Protein AF-A0A1V5RHH6-F1 (afdb_monomer_lite)

Secondary structure (DSSP, 8-state):
----PPP------SSS--EEEEEEE--SSS-EEEEE--SS---EEEEE-TT--EEEEE-SSSEEEEE-TT-EEEEEEE-

Radius of gyration: 12.93 Å; chains: 1; bounding box: 24×30×37 Å

Sequence (79 aa):
MLVELKPATLAARDETPSRVILRLQEIAGHATTVEVQAALPVRRAWLTTPTEQPIAELPTGPLRVPVAARALVTLLLEM

pLDDT: mean 83.89, std 17.43, range [40.59, 96.81]

Foldseek 3Di:
DDDDDDDDDFDDDDDFFRKDKDKDFADVQAKDKDFDDDPDQFPWKAWADPVRHGDGTADSPRGIDTAGGRGITMMITGD

Structure (mmCIF, N/CA/C/O backbone):
data_AF-A0A1V5RHH6-F1
#
_entry.id   AF-A0A1V5RHH6-F1
#
loop_
_atom_site.group_PDB
_atom_site.id
_atom_site.type_symbol
_atom_site.label_atom_id
_atom_site.label_alt_id
_atom_site.label_comp_id
_atom_site.label_asym_id
_atom_site.label_entity_id
_atom_site.label_seq_id
_atom_site.pdbx_PDB_ins_code
_atom_site.Cartn_x
_atom_site.Cartn_y
_atom_site.Cartn_z
_atom_site.occupancy
_atom_site.B_iso_or_equiv
_atom_site.auth_seq_id
_atom_site.auth_comp_id
_atom_site.auth_asym_id
_atom_site.auth_atom_id
_atom_site.pdbx_PDB_model_num
ATOM 1 N N . MET A 1 1 ? -7.579 -17.525 -10.674 1.00 41.88 1 MET A N 1
ATOM 2 C CA . MET A 1 1 ? -6.768 -16.404 -10.158 1.00 41.88 1 MET A CA 1
ATOM 3 C C . MET A 1 1 ? -6.553 -16.669 -8.676 1.00 41.88 1 MET A C 1
ATOM 5 O O . MET A 1 1 ? -7.537 -16.703 -7.952 1.00 41.88 1 MET A O 1
ATOM 9 N N . LEU A 1 2 ? -5.331 -17.012 -8.256 1.00 40.59 2 LEU A N 1
ATOM 10 C CA . LEU A 1 2 ? -5.024 -17.271 -6.844 1.00 40.59 2 LEU A CA 1
ATOM 11 C C . LEU A 1 2 ? -4.766 -15.921 -6.166 1.00 40.59 2 LEU A C 1
ATOM 13 O O . LEU A 1 2 ? -3.898 -15.178 -6.617 1.00 40.59 2 LEU A O 1
ATOM 17 N N . VAL A 1 3 ? -5.533 -15.591 -5.131 1.00 46.97 3 VAL A N 1
ATOM 18 C CA . VAL A 1 3 ? -5.281 -14.414 -4.292 1.00 46.97 3 VAL A C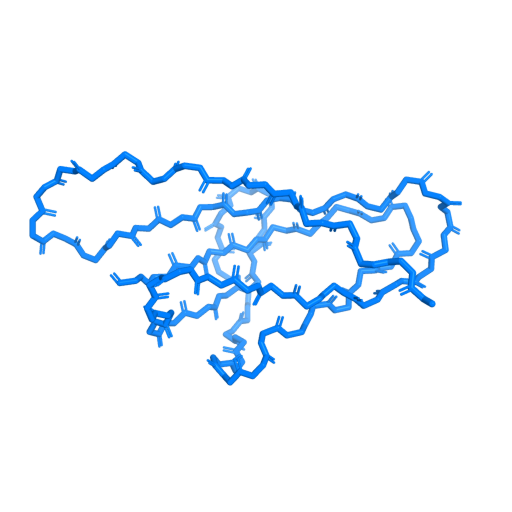A 1
ATOM 19 C C . VAL A 1 3 ? -4.463 -14.895 -3.099 1.00 46.97 3 VAL A C 1
ATOM 21 O O . VAL A 1 3 ? -4.968 -15.644 -2.267 1.00 46.97 3 VAL A O 1
ATOM 24 N N . GLU A 1 4 ? -3.188 -14.522 -3.043 1.00 62.12 4 GLU A N 1
ATOM 25 C CA . GLU A 1 4 ? -2.339 -14.783 -1.879 1.00 62.12 4 GLU A CA 1
ATOM 26 C C . GLU A 1 4 ? -2.554 -13.658 -0.858 1.00 62.12 4 GLU A C 1
ATOM 28 O O . GLU A 1 4 ? -2.231 -12.500 -1.120 1.00 62.12 4 GLU A O 1
ATOM 33 N N . LEU A 1 5 ? -3.134 -13.990 0.297 1.00 54.44 5 LEU A N 1
ATOM 34 C CA . LEU A 1 5 ? -3.343 -13.048 1.397 1.00 54.44 5 LEU A CA 1
ATOM 35 C C . LEU A 1 5 ? -2.198 -13.185 2.404 1.00 54.44 5 LEU A C 1
ATOM 37 O O . LEU A 1 5 ? -1.978 -14.266 2.950 1.00 54.44 5 LEU A O 1
ATOM 41 N N . LYS A 1 6 ? -1.485 -12.087 2.678 1.00 66.44 6 LYS A N 1
ATOM 42 C CA . LYS A 1 6 ? -0.441 -12.040 3.712 1.00 66.44 6 LYS A CA 1
ATOM 43 C C . LYS A 1 6 ? -0.972 -11.332 4.964 1.00 66.44 6 LYS A C 1
ATOM 45 O O . LYS A 1 6 ? -1.352 -10.166 4.859 1.00 66.44 6 LYS A O 1
ATOM 50 N N . PRO A 1 7 ? -1.019 -11.999 6.132 1.00 50.38 7 PRO A N 1
ATOM 51 C CA . PRO A 1 7 ? -1.517 -11.384 7.357 1.00 50.38 7 PRO A CA 1
ATOM 52 C C . PRO A 1 7 ? -0.505 -10.387 7.945 1.00 50.38 7 PRO A C 1
ATOM 54 O O . PRO A 1 7 ? 0.702 -10.624 7.911 1.00 50.38 7 PRO A O 1
ATOM 57 N N . ALA A 1 8 ? -1.010 -9.304 8.540 1.00 53.97 8 ALA A N 1
ATOM 58 C CA . ALA A 1 8 ? -0.251 -8.390 9.394 1.00 53.97 8 ALA A CA 1
ATOM 59 C C . ALA A 1 8 ? -0.990 -8.223 10.732 1.00 53.97 8 ALA A C 1
ATOM 61 O O . ALA A 1 8 ? -2.194 -7.964 10.748 1.00 53.97 8 ALA A O 1
ATOM 62 N N . THR A 1 9 ? -0.287 -8.396 11.854 1.00 50.00 9 THR A N 1
ATOM 63 C CA . THR A 1 9 ? -0.881 -8.353 13.201 1.00 50.00 9 THR A CA 1
ATOM 64 C C . THR A 1 9 ? -0.755 -6.951 13.800 1.00 50.00 9 THR A C 1
ATOM 66 O O . THR A 1 9 ? 0.346 -6.412 13.887 1.00 50.00 9 THR A O 1
ATOM 69 N N . LEU A 1 10 ? -1.872 -6.371 14.245 1.00 54.47 10 LEU A N 1
ATOM 70 C CA . LEU A 1 10 ? -1.910 -5.113 14.998 1.00 54.47 10 LEU A CA 1
ATOM 71 C C . LEU A 1 10 ? -1.626 -5.376 16.486 1.00 54.47 10 LEU A C 1
ATOM 73 O O . LEU A 1 10 ? -2.360 -6.123 17.131 1.00 54.47 10 LEU A O 1
ATOM 77 N N . ALA A 1 11 ? -0.599 -4.739 17.048 1.00 50.44 11 ALA A N 1
ATOM 78 C CA . ALA A 1 11 ? -0.416 -4.654 18.496 1.00 50.44 11 ALA A CA 1
ATOM 79 C C . ALA A 1 11 ? -1.142 -3.399 19.007 1.00 50.44 11 ALA A C 1
ATOM 81 O O . ALA A 1 11 ? -0.637 -2.291 18.857 1.00 50.44 11 ALA A O 1
ATOM 82 N N . ALA A 1 12 ? -2.343 -3.555 19.565 1.00 47.09 12 ALA A N 1
ATOM 83 C CA . ALA A 1 12 ? -3.104 -2.435 20.116 1.00 47.09 12 ALA A CA 1
ATOM 84 C C . ALA A 1 12 ? -2.728 -2.172 21.587 1.00 47.09 12 ALA A C 1
ATOM 86 O O . ALA A 1 12 ? -2.853 -3.061 22.432 1.00 47.09 12 ALA A O 1
ATOM 87 N N . ARG A 1 13 ? -2.325 -0.936 21.901 1.00 45.19 13 ARG A N 1
ATOM 88 C CA . ARG A 1 13 ? -2.497 -0.316 23.223 1.00 45.19 13 ARG A CA 1
ATOM 89 C C . ARG A 1 13 ? -2.925 1.144 23.040 1.00 45.19 13 ARG A C 1
ATOM 91 O O . ARG A 1 13 ? -2.260 1.880 22.320 1.00 45.19 13 ARG A O 1
ATOM 98 N N . ASP A 1 14 ? -3.996 1.490 23.747 1.00 46.28 14 ASP A N 1
ATOM 99 C CA . ASP A 1 14 ? -4.554 2.818 24.031 1.00 46.28 14 ASP A CA 1
ATOM 100 C C . ASP A 1 14 ? -5.140 3.666 22.890 1.00 46.28 14 ASP A C 1
ATOM 102 O O . ASP A 1 14 ? -4.818 3.518 21.716 1.00 46.28 14 ASP A O 1
ATOM 106 N N . GLU A 1 15 ? -6.058 4.546 23.312 1.00 52.72 15 GLU A N 1
ATOM 107 C CA . GLU A 1 15 ? -7.072 5.369 22.619 1.00 52.72 15 GLU A CA 1
ATOM 108 C C . GLU A 1 15 ? -6.570 6.314 21.503 1.00 52.72 15 GLU A C 1
ATOM 110 O O . GLU A 1 15 ? -7.276 7.219 21.061 1.00 52.72 15 GLU A O 1
ATOM 115 N N .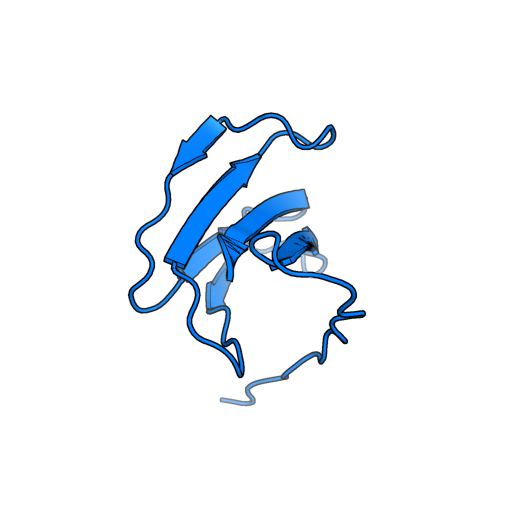 THR A 1 16 ? -5.357 6.110 21.007 1.00 54.72 16 THR A N 1
ATOM 116 C CA . THR A 1 16 ? -4.857 6.715 19.773 1.00 54.72 16 THR A CA 1
ATOM 117 C C . THR A 1 16 ? -5.318 5.920 18.548 1.00 54.72 16 THR A C 1
ATOM 119 O O . THR A 1 16 ? -5.355 4.688 18.612 1.00 54.72 16 THR A O 1
ATOM 122 N N . PRO A 1 17 ? -5.639 6.580 17.412 1.00 62.94 17 PRO A N 1
ATOM 123 C CA . PRO A 1 17 ? -5.884 5.867 16.161 1.00 62.94 17 PRO A CA 1
ATOM 124 C C . PRO A 1 17 ? -4.711 4.925 15.901 1.00 62.94 17 PRO A C 1
ATOM 126 O O . PRO A 1 17 ? -3.545 5.334 15.959 1.00 62.94 17 PRO A O 1
ATOM 129 N N . SER A 1 18 ? -5.020 3.650 15.683 1.00 81.25 18 SER A N 1
ATOM 130 C CA . SER A 1 18 ? -3.982 2.638 15.528 1.00 81.25 18 SER A CA 1
ATOM 131 C C . SER A 1 18 ? -3.305 2.875 14.186 1.00 81.25 18 SER A C 1
ATOM 133 O O . SER A 1 18 ? -3.923 2.730 13.131 1.00 81.25 18 SER A O 1
ATOM 135 N N . ARG A 1 19 ? -2.038 3.293 14.232 1.00 87.56 19 ARG A N 1
ATOM 136 C CA . ARG A 1 19 ? -1.224 3.544 13.043 1.00 87.56 19 ARG A CA 1
ATOM 137 C C . ARG A 1 19 ? -0.517 2.267 12.620 1.00 87.56 19 ARG A C 1
ATOM 139 O O . ARG A 1 19 ? 0.217 1.675 13.408 1.00 87.56 19 ARG A O 1
ATOM 146 N N . VAL A 1 20 ? -0.708 1.867 11.369 1.00 90.75 20 VAL A N 1
ATOM 147 C CA . VAL A 1 20 ? -0.015 0.728 10.756 1.00 90.75 20 VAL A CA 1
ATOM 148 C C . VAL A 1 20 ? 0.842 1.231 9.611 1.00 90.75 20 VAL A C 1
ATOM 150 O O . VAL A 1 20 ? 0.345 1.905 8.712 1.00 90.75 20 VAL A O 1
ATOM 153 N N . ILE A 1 21 ? 2.119 0.858 9.619 1.00 93.38 21 ILE A N 1
ATOM 154 C CA . ILE A 1 21 ? 3.008 1.055 8.477 1.00 93.38 21 ILE A CA 1
ATOM 155 C C . ILE A 1 21 ? 3.042 -0.237 7.665 1.00 93.38 21 ILE A C 1
ATOM 157 O O . ILE A 1 21 ? 3.445 -1.285 8.170 1.00 93.38 21 ILE A O 1
ATOM 161 N N . LEU A 1 22 ? 2.637 -0.166 6.398 1.00 93.50 22 LEU A N 1
ATOM 162 C CA . LEU A 1 22 ? 2.757 -1.269 5.448 1.00 93.50 22 LEU A CA 1
ATOM 163 C C . LEU A 1 22 ? 3.848 -0.951 4.433 1.00 93.50 22 LEU A C 1
ATOM 165 O O . LEU A 1 22 ? 3.859 0.121 3.836 1.00 93.50 22 LEU A O 1
ATOM 169 N N . ARG A 1 23 ? 4.756 -1.900 4.209 1.00 95.25 23 ARG A N 1
ATOM 170 C CA . ARG A 1 23 ? 5.797 -1.802 3.182 1.00 95.25 23 ARG A CA 1
ATOM 171 C C . ARG A 1 23 ? 5.572 -2.901 2.156 1.00 95.25 23 ARG A C 1
ATOM 173 O O . ARG A 1 23 ? 5.634 -4.083 2.484 1.00 95.25 23 ARG A O 1
ATOM 180 N N . LEU A 1 24 ? 5.278 -2.499 0.927 1.00 93.81 24 LEU A N 1
ATOM 181 C CA . LEU A 1 24 ? 5.008 -3.383 -0.199 1.00 93.81 24 LEU A CA 1
ATOM 182 C C . LEU A 1 24 ? 6.222 -3.389 -1.119 1.00 93.81 24 LEU A C 1
ATOM 184 O O . LEU A 1 24 ? 6.617 -2.339 -1.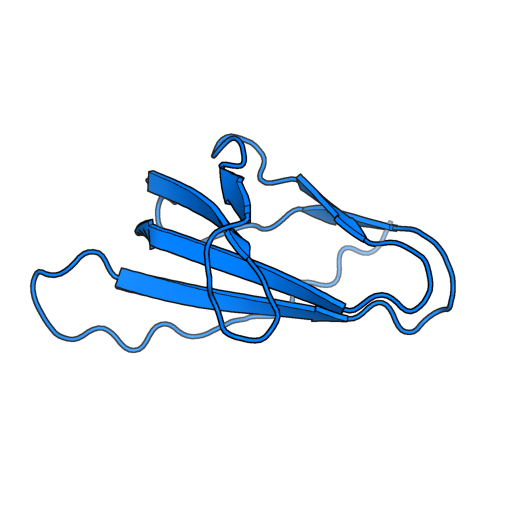621 1.00 93.81 24 LEU A O 1
ATOM 188 N N . GLN A 1 25 ? 6.799 -4.565 -1.347 1.00 95.06 25 GLN A N 1
ATOM 189 C CA . GLN A 1 25 ? 7.915 -4.743 -2.267 1.00 95.06 25 GLN A CA 1
ATOM 190 C C . GLN A 1 25 ? 7.496 -5.648 -3.423 1.00 95.06 25 GLN A C 1
ATOM 192 O O . GLN A 1 25 ? 7.085 -6.790 -3.213 1.00 95.06 25 GLN A O 1
ATOM 197 N N . GLU A 1 26 ? 7.627 -5.140 -4.643 1.00 96.06 26 GLU A N 1
ATOM 198 C CA . GLU A 1 26 ? 7.474 -5.929 -5.861 1.00 96.06 26 GLU A CA 1
ATOM 199 C C . GLU A 1 26 ? 8.789 -6.676 -6.138 1.00 96.06 26 GLU A C 1
ATOM 201 O O . GLU A 1 26 ? 9.861 -6.068 -6.150 1.00 96.06 26 GLU A O 1
ATOM 206 N N . ILE A 1 27 ? 8.722 -8.000 -6.312 1.00 95.44 27 ILE A N 1
ATOM 207 C CA . ILE A 1 27 ? 9.907 -8.870 -6.453 1.00 95.44 27 ILE A CA 1
ATOM 208 C C . ILE A 1 27 ? 9.948 -9.661 -7.766 1.00 95.44 27 ILE A C 1
ATOM 210 O O . ILE A 1 27 ? 11.004 -10.171 -8.131 1.00 95.44 27 ILE A O 1
ATOM 214 N N . ALA A 1 28 ? 8.826 -9.774 -8.477 1.00 94.50 28 ALA A N 1
ATOM 215 C CA . ALA A 1 28 ? 8.726 -10.492 -9.743 1.00 94.50 28 ALA A CA 1
ATOM 216 C C . ALA A 1 28 ? 9.251 -9.664 -10.931 1.00 94.50 28 ALA A C 1
ATOM 218 O O . ALA A 1 28 ? 9.524 -10.219 -11.991 1.00 94.50 28 ALA A O 1
ATOM 219 N N . GLY A 1 29 ? 9.450 -8.355 -10.763 1.00 95.06 29 GLY A N 1
ATOM 220 C CA . GLY A 1 29 ? 9.991 -7.471 -11.791 1.00 95.06 29 GLY A CA 1
ATOM 221 C C . GLY A 1 29 ? 8.944 -6.936 -12.764 1.00 95.06 29 GLY A C 1
ATOM 222 O O . GLY A 1 29 ? 9.307 -6.486 -13.852 1.00 95.06 29 GLY A O 1
ATOM 223 N N . HIS A 1 30 ? 7.666 -6.958 -12.389 1.00 95.62 30 HIS A N 1
ATOM 224 C CA . HIS A 1 30 ? 6.565 -6.468 -13.214 1.00 95.62 30 HIS A CA 1
ATOM 225 C C . HIS A 1 30 ? 5.676 -5.519 -12.414 1.00 95.62 30 HIS A C 1
ATOM 227 O O . HIS A 1 30 ? 5.407 -5.752 -11.239 1.00 95.62 30 HIS A O 1
ATOM 233 N N . ALA A 1 31 ? 5.207 -4.444 -13.053 1.00 94.94 31 ALA A N 1
ATOM 234 C CA . ALA A 1 31 ? 4.279 -3.525 -12.408 1.00 94.94 31 ALA A CA 1
ATOM 235 C C . ALA A 1 31 ? 2.991 -4.264 -12.016 1.00 94.94 31 ALA A C 1
ATOM 237 O O . ALA A 1 31 ? 2.440 -5.031 -12.806 1.00 94.94 31 ALA A O 1
ATOM 238 N N . THR A 1 32 ? 2.515 -4.022 -10.799 1.00 95.44 32 THR A N 1
ATOM 239 C CA . THR A 1 32 ? 1.349 -4.696 -10.227 1.00 95.44 32 THR A CA 1
ATOM 240 C C . THR A 1 32 ? 0.460 -3.707 -9.482 1.00 95.44 32 THR A C 1
ATOM 242 O O . THR A 1 32 ? 0.874 -2.600 -9.143 1.00 95.44 32 THR A O 1
ATOM 245 N N . THR A 1 33 ? -0.789 -4.088 -9.237 1.00 94.88 33 THR A N 1
ATOM 246 C CA . THR A 1 33 ? -1.696 -3.349 -8.354 1.00 94.88 33 THR A CA 1
ATOM 247 C C . THR A 1 33 ? -2.042 -4.243 -7.179 1.00 94.88 33 THR A C 1
ATOM 249 O O . THR A 1 33 ? -2.565 -5.339 -7.365 1.00 94.88 33 THR A O 1
ATOM 252 N N . VAL A 1 34 ? -1.747 -3.768 -5.972 1.00 93.38 34 VAL A N 1
ATOM 253 C CA . VAL A 1 34 ? -2.047 -4.475 -4.726 1.00 93.38 34 VAL A CA 1
ATOM 254 C C . VAL A 1 34 ? -3.332 -3.904 -4.147 1.00 93.38 34 VAL A C 1
ATOM 256 O O . VAL A 1 34 ? -3.435 -2.696 -3.949 1.00 93.38 34 VAL A O 1
ATOM 259 N N . GLU A 1 35 ? -4.309 -4.761 -3.873 1.00 94.38 35 GLU A N 1
ATOM 260 C CA . GLU A 1 35 ? -5.486 -4.388 -3.089 1.00 94.38 35 GLU A CA 1
ATOM 261 C C . GLU A 1 35 ? -5.239 -4.760 -1.625 1.00 94.38 35 GLU A C 1
ATOM 263 O O . GLU A 1 35 ? -4.963 -5.917 -1.307 1.00 94.38 35 GLU A O 1
ATOM 268 N N . VAL A 1 36 ? -5.296 -3.769 -0.737 1.00 91.00 36 VAL A N 1
ATOM 269 C CA . VAL A 1 36 ? -5.093 -3.955 0.700 1.00 91.00 36 VAL A CA 1
ATOM 270 C C . VAL A 1 36 ? -6.448 -4.151 1.364 1.00 91.00 36 VAL A C 1
ATOM 272 O O . VAL A 1 36 ? -7.303 -3.268 1.323 1.00 91.00 36 VAL A O 1
ATOM 275 N N . GLN A 1 37 ? -6.627 -5.303 2.006 1.00 90.12 37 GLN A N 1
ATOM 276 C CA . GLN A 1 37 ? -7.812 -5.613 2.800 1.00 90.12 37 GLN A CA 1
ATOM 277 C C . GLN A 1 37 ? -7.444 -5.619 4.281 1.00 90.12 37 GLN A C 1
ATOM 279 O O . GLN A 1 37 ? -6.499 -6.291 4.693 1.00 90.12 37 GLN A O 1
ATOM 284 N N . ALA A 1 38 ? -8.193 -4.861 5.077 1.00 83.94 38 ALA A N 1
ATOM 285 C CA . ALA A 1 38 ? -8.001 -4.754 6.514 1.00 83.94 38 ALA A CA 1
ATOM 286 C C . ALA A 1 38 ? -9.225 -5.309 7.251 1.00 83.94 38 ALA A C 1
ATOM 288 O O . ALA A 1 38 ? -10.361 -5.106 6.827 1.00 83.94 38 ALA A O 1
ATOM 289 N N . ALA A 1 39 ? -8.991 -6.006 8.365 1.00 84.81 39 ALA A N 1
ATOM 290 C CA . ALA A 1 39 ? -10.067 -6.547 9.197 1.00 84.81 39 ALA A CA 1
ATOM 291 C C . ALA A 1 39 ? -10.802 -5.462 10.007 1.00 84.81 39 ALA A C 1
ATOM 293 O O . ALA A 1 39 ? -11.934 -5.678 10.431 1.00 84.81 39 ALA A O 1
ATOM 294 N N . LEU A 1 40 ? -10.161 -4.308 10.225 1.00 85.12 40 LEU A N 1
ATOM 295 C CA . LEU A 1 40 ? -10.772 -3.133 10.847 1.00 85.12 40 LEU A CA 1
ATOM 296 C C . LEU A 1 40 ? -10.892 -2.005 9.807 1.00 85.12 40 LEU A C 1
ATOM 298 O O . LEU A 1 40 ? -10.106 -1.980 8.855 1.00 85.12 40 LEU A O 1
ATOM 302 N N . PRO A 1 41 ? -11.846 -1.072 9.975 1.00 87.19 41 PRO A N 1
ATOM 303 C CA . PRO A 1 41 ? -12.012 0.050 9.058 1.00 87.19 41 PRO A CA 1
ATOM 304 C C . PRO A 1 41 ? -10.767 0.942 8.996 1.00 87.19 41 PRO A C 1
ATOM 306 O O . PRO A 1 41 ? -10.323 1.460 10.017 1.00 87.19 41 PRO A O 1
ATOM 309 N N . VAL A 1 42 ? -10.250 1.180 7.789 1.00 91.19 42 VAL A N 1
ATOM 310 C CA . VAL A 1 42 ? -9.203 2.181 7.541 1.00 91.19 42 VAL A CA 1
ATOM 311 C C . VAL A 1 42 ? -9.871 3.548 7.415 1.00 91.19 42 VAL A C 1
ATOM 313 O O . VAL A 1 42 ? -10.639 3.785 6.484 1.00 91.19 42 VAL A O 1
ATOM 316 N N . ARG A 1 43 ? -9.583 4.468 8.337 1.00 92.50 43 ARG A N 1
ATOM 317 C CA . ARG A 1 43 ? -10.121 5.837 8.315 1.00 92.50 43 ARG A CA 1
ATOM 318 C C . ARG A 1 43 ? -9.374 6.722 7.332 1.00 92.50 43 ARG A C 1
ATOM 320 O O . ARG A 1 43 ? -10.004 7.505 6.626 1.00 92.50 43 ARG A O 1
ATOM 327 N N . ARG A 1 44 ? -8.043 6.603 7.300 1.00 94.06 44 ARG A N 1
ATOM 328 C CA . ARG A 1 44 ? -7.156 7.368 6.412 1.00 94.06 44 ARG A CA 1
ATOM 329 C C . ARG A 1 44 ? -5.990 6.504 5.957 1.00 94.06 44 ARG A C 1
ATOM 331 O O . ARG A 1 44 ? -5.509 5.655 6.707 1.00 94.06 44 ARG A O 1
ATOM 338 N N . ALA A 1 45 ? -5.547 6.716 4.727 1.00 95.25 45 ALA A N 1
ATOM 339 C CA . ALA A 1 45 ? -4.422 6.006 4.143 1.00 95.25 45 ALA A CA 1
ATOM 340 C C . ALA A 1 45 ? -3.526 6.999 3.413 1.00 95.25 45 ALA A C 1
ATOM 342 O O . ALA A 1 45 ? -4.026 7.861 2.699 1.00 95.25 45 ALA A O 1
ATOM 343 N N . TRP A 1 46 ? -2.212 6.865 3.540 1.00 96.62 46 TRP A N 1
ATOM 344 C CA . TRP A 1 46 ? -1.261 7.698 2.811 1.00 96.62 46 TRP A CA 1
ATOM 345 C C . TRP A 1 46 ? -0.177 6.867 2.174 1.00 96.62 46 TRP A C 1
ATOM 347 O O . TRP A 1 46 ? 0.332 5.933 2.785 1.00 96.62 46 TRP A O 1
ATOM 357 N N . LEU A 1 47 ? 0.238 7.289 0.986 1.00 95.94 47 LEU A N 1
ATOM 358 C CA . LEU A 1 47 ? 1.565 7.003 0.479 1.00 95.94 47 LEU A CA 1
ATOM 359 C C . LEU A 1 47 ? 2.578 7.817 1.283 1.00 95.94 47 LEU A C 1
ATOM 361 O O . LEU A 1 47 ? 2.387 9.020 1.484 1.00 95.94 47 LEU A O 1
ATOM 365 N N . THR A 1 48 ? 3.667 7.186 1.704 1.00 96.56 48 THR A N 1
ATOM 366 C CA . THR A 1 48 ? 4.728 7.853 2.457 1.00 96.56 48 THR A CA 1
ATOM 367 C C . THR A 1 48 ? 6.093 7.640 1.821 1.00 96.56 48 THR A C 1
ATOM 369 O O . THR A 1 48 ? 6.301 6.754 0.989 1.00 96.56 48 THR A O 1
ATOM 372 N N . THR A 1 49 ? 7.068 8.427 2.263 1.00 92.81 49 THR A N 1
ATOM 373 C CA . THR A 1 49 ? 8.482 8.130 2.034 1.00 92.81 49 THR A CA 1
ATOM 374 C C . THR A 1 49 ? 8.886 6.840 2.773 1.00 92.81 49 THR A C 1
ATOM 376 O O . THR A 1 49 ? 8.162 6.367 3.661 1.00 92.81 49 THR A O 1
ATOM 379 N N . PRO A 1 50 ? 10.077 6.276 2.491 1.00 90.88 50 PRO A N 1
ATOM 380 C CA . PRO A 1 50 ? 10.649 5.192 3.298 1.00 90.88 50 PRO A CA 1
ATOM 381 C C . PRO A 1 50 ? 10.858 5.546 4.781 1.00 90.88 50 PRO A C 1
ATOM 383 O O . PRO A 1 50 ? 10.973 4.647 5.609 1.00 90.88 50 PRO A O 1
ATOM 386 N N . THR A 1 51 ? 10.902 6.843 5.104 1.00 92.00 51 THR A N 1
ATOM 387 C CA . THR A 1 51 ? 10.996 7.403 6.462 1.00 92.00 51 THR A CA 1
ATOM 388 C C . THR A 1 51 ? 9.638 7.835 7.024 1.00 92.00 51 THR A C 1
ATOM 390 O O . THR A 1 51 ? 9.594 8.607 7.976 1.00 92.00 51 THR A O 1
ATOM 393 N N . GLU A 1 52 ? 8.537 7.350 6.437 1.00 92.31 52 GLU A N 1
ATOM 394 C CA . GLU A 1 52 ? 7.165 7.491 6.955 1.00 92.31 52 GLU A CA 1
ATOM 395 C C . GLU A 1 52 ? 6.613 8.927 6.915 1.00 92.31 52 GLU A C 1
ATOM 397 O O . GLU A 1 52 ? 5.603 9.240 7.542 1.00 92.31 52 GLU A O 1
ATOM 402 N N . GLN A 1 53 ? 7.224 9.804 6.113 1.00 94.19 53 GLN A N 1
ATOM 403 C CA . GLN A 1 53 ? 6.699 11.147 5.868 1.00 94.19 53 GLN A CA 1
ATOM 404 C C . GLN A 1 53 ? 5.573 11.083 4.822 1.00 94.19 53 GLN A C 1
ATOM 406 O O . GLN A 1 53 ? 5.798 10.511 3.750 1.00 94.19 53 GLN A O 1
ATOM 411 N N . PRO A 1 54 ? 4.378 11.647 5.081 1.00 93.69 54 PRO A N 1
ATOM 412 C CA . PRO A 1 54 ? 3.267 11.618 4.131 1.00 93.69 54 PRO A CA 1
ATOM 413 C C . PRO A 1 54 ? 3.605 12.319 2.810 1.00 93.69 54 PRO A C 1
ATOM 415 O O . PRO A 1 54 ? 4.139 13.425 2.808 1.00 93.69 54 PRO A O 1
ATOM 418 N N . ILE A 1 55 ? 3.255 11.684 1.692 1.00 94.88 55 ILE A N 1
ATOM 419 C CA . ILE A 1 55 ? 3.397 12.228 0.333 1.00 94.88 55 ILE A CA 1
ATOM 420 C C . ILE A 1 55 ? 2.017 12.570 -0.232 1.00 94.88 55 ILE A C 1
ATOM 422 O O . ILE A 1 55 ? 1.793 13.686 -0.693 1.00 94.88 55 ILE A O 1
ATOM 426 N N . ALA A 1 56 ? 1.095 11.605 -0.206 1.00 94.94 56 ALA A N 1
ATOM 427 C CA . ALA A 1 56 ? -0.239 11.746 -0.783 1.00 94.94 56 ALA A CA 1
ATOM 428 C C . ALA A 1 56 ? -1.255 10.894 -0.019 1.00 94.94 56 ALA A C 1
ATOM 430 O O . ALA A 1 56 ? -0.972 9.743 0.309 1.00 94.94 56 ALA A O 1
ATOM 431 N N . GLU A 1 57 ? -2.436 11.450 0.252 1.00 95.69 57 GLU A N 1
ATOM 432 C CA . GLU A 1 57 ? -3.560 10.700 0.823 1.00 95.69 57 GLU A CA 1
ATOM 433 C C . GLU A 1 57 ? -4.212 9.835 -0.264 1.00 95.69 57 GLU A C 1
ATOM 435 O O . GLU A 1 57 ? -4.378 10.262 -1.409 1.00 95.69 57 GLU A O 1
ATOM 440 N N . LEU A 1 58 ? -4.542 8.599 0.091 1.00 94.38 58 LEU A N 1
ATOM 441 C CA . LEU A 1 58 ? -5.158 7.607 -0.775 1.00 94.38 58 LEU A CA 1
ATOM 442 C C . LEU A 1 58 ? -6.630 7.422 -0.387 1.00 94.38 58 LEU A C 1
ATOM 444 O O . LEU A 1 58 ? -6.973 7.494 0.796 1.00 94.38 58 LEU A O 1
ATOM 448 N N . PRO A 1 59 ? -7.510 7.136 -1.358 1.00 93.00 59 PRO A N 1
ATOM 449 C CA . PRO A 1 59 ? -8.904 6.842 -1.065 1.00 93.00 59 PRO A CA 1
ATOM 450 C C . PRO A 1 59 ? -9.025 5.563 -0.222 1.00 93.00 59 PRO A C 1
ATOM 452 O O . PRO A 1 59 ? -8.462 4.524 -0.563 1.00 93.00 59 PRO A O 1
ATOM 455 N N . THR A 1 60 ? -9.815 5.629 0.850 1.00 85.19 60 THR A N 1
ATOM 456 C CA . THR A 1 60 ? -10.048 4.528 1.804 1.00 85.19 60 THR A CA 1
ATOM 457 C C . THR A 1 60 ? -11.208 3.603 1.426 1.00 85.19 60 THR A C 1
ATOM 459 O O . THR A 1 60 ? -11.646 2.795 2.240 1.00 85.19 60 THR A O 1
ATOM 462 N N . GLY A 1 61 ? -11.702 3.695 0.183 1.00 82.44 61 GLY A N 1
ATOM 463 C CA . GLY A 1 61 ? -12.572 2.681 -0.425 1.00 82.44 61 GLY A CA 1
ATOM 464 C C . GLY A 1 61 ? -11.804 1.369 -0.675 1.00 82.44 61 GLY A C 1
ATOM 465 O O . GLY A 1 61 ? -11.039 0.944 0.187 1.00 82.44 61 GLY A O 1
ATOM 466 N N . PRO A 1 62 ? -11.934 0.696 -1.836 1.00 86.25 62 PRO A N 1
ATOM 467 C CA . PRO A 1 62 ? -10.983 -0.365 -2.160 1.00 86.25 62 PRO A CA 1
ATOM 468 C C . PRO A 1 62 ? -9.576 0.249 -2.231 1.00 86.25 62 PRO A C 1
ATOM 470 O O . PRO A 1 62 ? -9.256 0.973 -3.178 1.00 86.25 62 PRO A O 1
ATOM 473 N N . LEU A 1 63 ? -8.750 -0.003 -1.210 1.00 92.19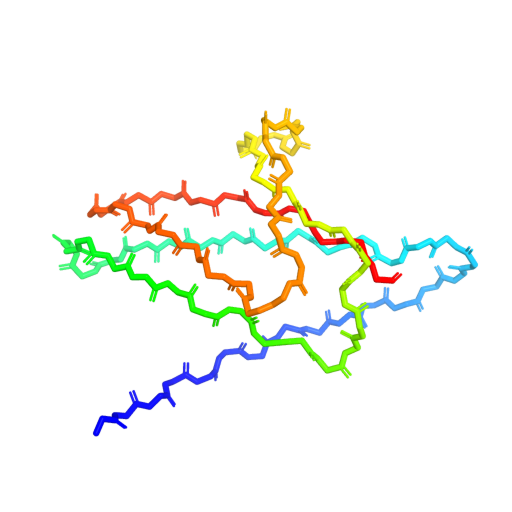 63 LEU A N 1
ATOM 474 C CA . LEU A 1 63 ? -7.418 0.579 -1.096 1.00 92.19 63 LEU A CA 1
ATOM 475 C C . LEU A 1 63 ? -6.484 -0.127 -2.078 1.00 92.19 63 LEU A C 1
ATOM 477 O O . LEU A 1 63 ? -5.896 -1.168 -1.783 1.00 92.19 63 LEU A O 1
ATOM 481 N N . ARG A 1 64 ? -6.392 0.439 -3.279 1.00 93.31 64 ARG A N 1
ATOM 482 C CA . ARG A 1 64 ? -5.591 -0.086 -4.383 1.00 93.31 64 ARG A CA 1
ATOM 483 C C . ARG A 1 64 ? -4.332 0.736 -4.554 1.00 93.31 64 ARG A C 1
ATOM 485 O O . ARG A 1 64 ? -4.391 1.951 -4.723 1.00 93.31 64 ARG A O 1
ATOM 492 N N . VAL A 1 65 ? -3.199 0.051 -4.546 1.00 93.50 65 VAL A N 1
ATOM 493 C CA . VAL A 1 65 ? -1.880 0.669 -4.566 1.00 93.50 65 VAL A CA 1
ATOM 494 C C . VAL A 1 65 ? -1.127 0.174 -5.796 1.00 93.50 65 VAL A C 1
ATOM 496 O O . VAL A 1 65 ? -0.787 -1.012 -5.863 1.00 93.50 65 VAL A O 1
ATOM 499 N N . PRO A 1 66 ? -0.882 1.042 -6.793 1.00 93.50 66 PRO A N 1
ATOM 500 C CA . PRO A 1 66 ? -0.015 0.698 -7.906 1.00 93.50 66 PRO A CA 1
ATOM 501 C C . PRO A 1 66 ? 1.431 0.604 -7.407 1.00 93.50 66 PRO A C 1
ATOM 503 O O . PRO A 1 66 ? 1.942 1.519 -6.761 1.00 93.50 66 PRO A O 1
ATOM 506 N N . VAL A 1 67 ? 2.099 -0.501 -7.720 1.00 94.94 67 VAL A N 1
ATOM 507 C CA . VAL A 1 67 ? 3.500 -0.750 -7.380 1.00 94.94 67 VAL A CA 1
ATOM 508 C C . VAL A 1 67 ? 4.257 -1.004 -8.679 1.00 94.94 67 VAL A C 1
ATOM 510 O O . VAL A 1 67 ? 3.948 -1.935 -9.423 1.00 94.94 67 VAL A O 1
ATOM 513 N N . ALA A 1 68 ? 5.229 -0.146 -8.989 1.00 96.00 68 ALA A N 1
ATOM 514 C CA . ALA A 1 68 ? 6.056 -0.309 -10.180 1.00 96.00 68 ALA A CA 1
ATOM 515 C C . ALA A 1 68 ? 6.977 -1.540 -10.066 1.00 96.00 68 ALA A C 1
ATOM 517 O O . ALA A 1 68 ? 7.226 -2.050 -8.973 1.00 96.00 68 ALA A O 1
ATOM 518 N N . ALA A 1 69 ? 7.502 -2.004 -11.202 1.00 96.19 69 ALA A N 1
ATOM 519 C CA . ALA A 1 69 ? 8.443 -3.120 -11.239 1.00 96.19 69 ALA A CA 1
ATOM 520 C C . ALA A 1 69 ? 9.649 -2.854 -10.323 1.00 96.19 69 ALA A C 1
ATOM 522 O O . ALA A 1 69 ? 10.291 -1.807 -10.425 1.00 96.19 69 ALA A O 1
ATOM 523 N N . ARG A 1 70 ? 9.961 -3.816 -9.448 1.00 95.00 70 ARG A N 1
ATOM 524 C CA . ARG A 1 70 ? 11.035 -3.764 -8.441 1.00 95.00 70 ARG A CA 1
ATOM 525 C C . ARG A 1 70 ? 10.934 -2.593 -7.455 1.00 95.00 70 ARG A C 1
ATOM 527 O O . ARG A 1 70 ? 11.932 -2.239 -6.828 1.00 95.00 70 ARG A O 1
ATOM 534 N N . ALA A 1 71 ? 9.763 -1.968 -7.323 1.00 94.25 71 ALA A N 1
ATOM 535 C CA . ALA A 1 71 ? 9.575 -0.838 -6.424 1.00 94.25 71 ALA A CA 1
ATOM 536 C C . ALA A 1 71 ? 9.287 -1.279 -4.983 1.00 94.25 71 ALA A C 1
ATOM 538 O O . ALA A 1 71 ? 8.718 -2.345 -4.729 1.00 94.25 71 ALA A O 1
ATOM 539 N N . LEU A 1 72 ? 9.647 -0.398 -4.048 1.00 95.00 72 LEU A N 1
A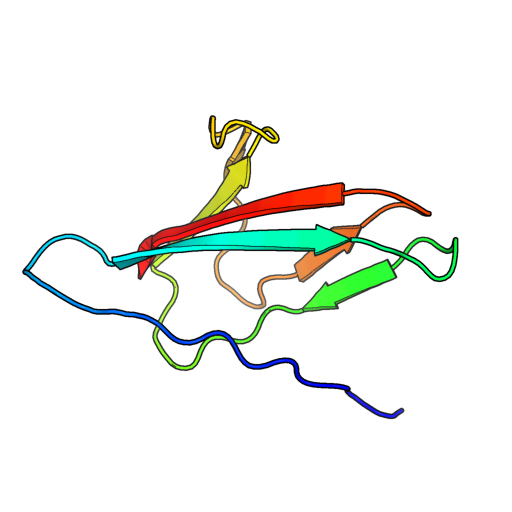TOM 540 C CA . LEU A 1 72 ? 9.230 -0.438 -2.652 1.00 95.00 72 LEU A CA 1
ATOM 541 C C . LEU A 1 72 ? 8.281 0.737 -2.404 1.00 95.00 72 LEU A C 1
ATOM 543 O O . LEU A 1 72 ? 8.639 1.887 -2.654 1.00 95.00 72 LEU A O 1
ATOM 547 N N . VAL A 1 73 ? 7.088 0.444 -1.900 1.00 95.31 73 VAL A N 1
ATOM 548 C CA . VAL A 1 73 ? 6.05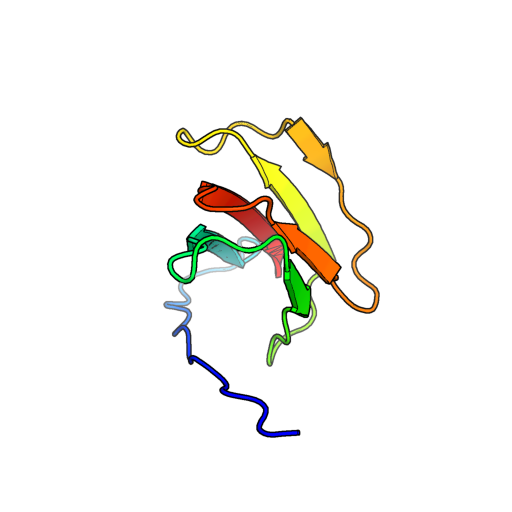6 1.429 -1.574 1.00 95.31 73 VAL A CA 1
ATOM 549 C C . VAL A 1 73 ? 5.744 1.347 -0.084 1.00 95.31 73 VAL A C 1
ATOM 551 O O . VAL A 1 73 ? 5.491 0.260 0.433 1.00 95.31 73 VAL A O 1
ATOM 554 N N . THR A 1 74 ? 5.743 2.490 0.601 1.00 96.81 74 THR A N 1
ATOM 555 C CA . THR A 1 74 ? 5.377 2.581 2.020 1.00 96.81 74 THR A CA 1
ATOM 556 C C . THR A 1 74 ? 4.025 3.263 2.163 1.00 96.81 74 THR A C 1
ATOM 558 O O . THR A 1 74 ? 3.760 4.280 1.520 1.00 96.81 74 THR A O 1
ATOM 561 N N . LEU A 1 75 ? 3.172 2.688 3.005 1.00 95.81 75 LEU A N 1
ATOM 562 C CA . LEU A 1 75 ? 1.850 3.193 3.328 1.00 95.81 75 LEU A CA 1
ATOM 563 C C . LEU A 1 75 ? 1.727 3.405 4.832 1.00 95.81 75 LEU A C 1
ATOM 565 O O . LEU A 1 75 ? 2.178 2.566 5.611 1.00 95.81 75 LEU A O 1
ATOM 569 N N . LEU A 1 76 ? 1.045 4.475 5.220 1.00 94.75 76 LEU A N 1
ATOM 570 C CA . LEU A 1 76 ? 0.540 4.685 6.573 1.00 94.75 76 LEU A CA 1
ATOM 571 C C . LEU A 1 76 ? -0.976 4.495 6.553 1.00 94.75 76 LEU A C 1
ATOM 573 O O . LEU A 1 76 ? -1.661 5.173 5.790 1.00 94.75 76 LEU A O 1
ATOM 577 N N . LEU A 1 77 ? -1.490 3.600 7.392 1.00 93.88 77 LEU A N 1
ATOM 578 C CA . LEU A 1 77 ? -2.920 3.414 7.626 1.00 93.88 77 LEU A CA 1
ATOM 579 C C . LEU A 1 77 ? -3.271 3.905 9.029 1.00 93.88 77 LEU A C 1
ATOM 581 O O . LEU A 1 77 ? -2.617 3.520 9.997 1.00 93.88 77 LEU A O 1
ATOM 585 N N . GLU A 1 78 ? -4.318 4.715 9.138 1.00 92.19 78 GLU A N 1
ATOM 586 C CA . GLU A 1 78 ? -4.950 5.075 10.408 1.00 92.19 78 GLU A CA 1
ATOM 587 C C . GLU A 1 78 ? -6.296 4.358 10.520 1.00 92.19 78 GLU A C 1
ATOM 589 O O . GLU A 1 78 ? -7.152 4.499 9.642 1.00 92.19 78 GLU A O 1
ATOM 594 N N . MET A 1 79 ? -6.461 3.587 11.596 1.00 86.62 79 MET A N 1
ATOM 595 C CA . MET A 1 79 ? -7.622 2.736 11.897 1.00 86.62 79 MET A CA 1
ATOM 596 C C . MET A 1 79 ? -8.365 3.263 13.131 1.00 86.62 79 MET A C 1
ATOM 598 O O . MET A 1 79 ? -7.672 3.668 14.095 1.00 86.62 79 MET A O 1
#